Protein AF-A0A939RJU1-F1 (afdb_monomer_lite)

Radius of gyration: 15.45 Å; chains: 1; bounding box: 39×33×46 Å

Foldseek 3Di:
DPPCLDLVNLLVLLLQLCVVPVPDPLVPQDPVNVLVSSCPGPSNPPPDDRPPDPVSSVSNSVSNVCVNPVVPPPVDDDPPPDD

pLDDT: mean 81.15, std 17.47, range [38.25, 94.44]

Sequence (83 aa):
MVDNQDWNNVQFWAAELDKKYPRTNLISLSNQKLTEMILSLESAKGMPALPQDKVYYFALKSAWVIVQHGGVDDSGDVPDAYI

Secondary structure (DSSP, 8-state):
---TTSTT-HHHHHHHHHHH-TT--TTT--HHHHHHHHHTSGGGTTPPPPP--HHHHHHHHHHHHHHHHS----SS-------

Structure (mmCIF, N/CA/C/O backbone):
data_AF-A0A939RJU1-F1
#
_entry.id   AF-A0A939RJU1-F1
#
loop_
_atom_site.group_PDB
_atom_site.id
_atom_site.type_symbol
_atom_site.label_atom_id
_atom_site.label_alt_id
_atom_site.label_comp_id
_atom_site.label_asym_id
_atom_site.label_entity_id
_atom_site.label_seq_id
_atom_site.pdbx_PDB_ins_code
_atom_site.Cartn_x
_atom_site.Cartn_y
_atom_site.Cartn_z
_atom_site.occupancy
_atom_site.B_iso_or_equiv
_atom_site.auth_seq_id
_atom_site.auth_comp_id
_atom_site.auth_asym_id
_atom_site.auth_atom_id
_atom_site.pdbx_PDB_model_num
ATOM 1 N N . MET A 1 1 ? -9.552 23.173 -3.066 1.00 38.25 1 MET A N 1
ATOM 2 C CA . MET A 1 1 ? -8.623 22.236 -2.406 1.00 38.25 1 MET A CA 1
ATOM 3 C C . MET A 1 1 ? -8.832 20.899 -3.080 1.00 38.25 1 MET A C 1
ATOM 5 O O . MET A 1 1 ? -9.948 20.406 -3.036 1.00 38.25 1 MET A O 1
ATOM 9 N N . VAL A 1 2 ? -7.844 20.406 -3.826 1.00 45.00 2 VAL A N 1
ATOM 10 C CA . VAL A 1 2 ? -7.930 19.058 -4.399 1.00 45.00 2 VAL A CA 1
ATOM 11 C C . VAL A 1 2 ? -7.628 18.113 -3.246 1.00 45.00 2 VAL A C 1
ATOM 13 O O . VAL A 1 2 ? -6.535 18.179 -2.683 1.00 45.00 2 VAL A O 1
ATOM 16 N N . ASP A 1 3 ? -8.622 17.338 -2.830 1.00 54.81 3 ASP A N 1
ATOM 17 C CA . ASP A 1 3 ? -8.488 16.354 -1.760 1.00 54.81 3 ASP A CA 1
ATOM 18 C C . ASP A 1 3 ? -7.638 15.184 -2.285 1.00 54.81 3 ASP A C 1
ATOM 20 O O . ASP A 1 3 ? -8.126 14.164 -2.759 1.00 54.81 3 ASP A O 1
ATOM 24 N N . ASN A 1 4 ? -6.322 15.400 -2.334 1.00 63.59 4 ASN A N 1
ATOM 25 C CA . ASN A 1 4 ? -5.355 14.444 -2.875 1.00 63.59 4 ASN A CA 1
ATOM 26 C C . ASN A 1 4 ? -5.113 13.254 -1.934 1.00 63.59 4 ASN A C 1
ATOM 28 O O . ASN A 1 4 ? -4.333 12.371 -2.286 1.00 63.59 4 ASN A O 1
ATOM 32 N N . GLN A 1 5 ? -5.753 13.245 -0.763 1.00 71.31 5 GLN A N 1
ATOM 33 C CA . GLN A 1 5 ? -5.671 12.186 0.235 1.00 71.31 5 GLN A CA 1
ATOM 34 C C . GLN A 1 5 ? -6.745 11.115 0.055 1.00 71.31 5 GLN A C 1
ATOM 36 O O . GLN A 1 5 ? -6.815 10.227 0.880 1.00 71.31 5 GLN A O 1
ATOM 41 N N . ASP A 1 6 ? -7.534 11.106 -1.017 1.00 84.44 6 ASP A N 1
ATOM 42 C CA . ASP A 1 6 ? -8.448 9.990 -1.263 1.00 84.44 6 ASP A CA 1
ATOM 43 C C . ASP A 1 6 ? -7.693 8.662 -1.499 1.00 84.44 6 ASP A C 1
ATOM 45 O O . ASP A 1 6 ? -6.597 8.632 -2.074 1.00 84.44 6 ASP A O 1
ATOM 49 N N . TRP A 1 7 ? -8.275 7.531 -1.076 1.00 87.56 7 TRP A N 1
ATOM 50 C CA . TRP A 1 7 ? -7.653 6.220 -1.294 1.00 87.56 7 TRP A CA 1
ATOM 51 C C . TRP A 1 7 ? -7.419 5.939 -2.780 1.00 87.56 7 TRP A C 1
ATOM 53 O O . TRP A 1 7 ? -6.416 5.314 -3.109 1.00 87.56 7 TRP A O 1
ATOM 63 N N . ASN A 1 8 ? -8.256 6.455 -3.686 1.00 86.62 8 ASN A N 1
ATOM 64 C CA . ASN A 1 8 ? -8.089 6.262 -5.127 1.00 86.62 8 ASN A CA 1
ATOM 65 C C . ASN A 1 8 ? -6.843 6.963 -5.693 1.00 86.62 8 ASN A C 1
ATOM 67 O O . ASN A 1 8 ? -6.401 6.618 -6.791 1.00 86.62 8 ASN A O 1
ATOM 71 N N . ASN A 1 9 ? -6.227 7.896 -4.957 1.00 90.12 9 ASN A N 1
ATOM 72 C CA . ASN A 1 9 ? -4.964 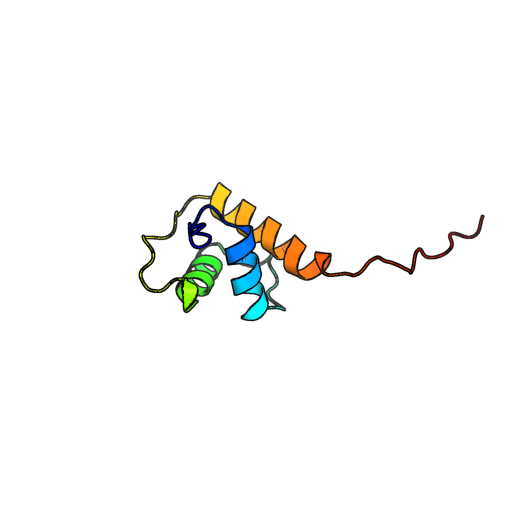8.511 -5.353 1.00 90.12 9 ASN A CA 1
ATOM 73 C C . ASN A 1 9 ? -3.769 7.592 -5.049 1.00 90.12 9 ASN A C 1
ATOM 75 O O . ASN A 1 9 ? -2.921 7.866 -4.199 1.00 90.12 9 ASN A O 1
ATOM 79 N N . VAL A 1 10 ? -3.691 6.471 -5.768 1.00 91.50 10 VAL A N 1
ATOM 80 C CA . VAL A 1 10 ? -2.637 5.458 -5.594 1.00 91.50 10 VAL A CA 1
ATOM 81 C C . VAL A 1 10 ? -1.226 6.012 -5.801 1.00 91.50 10 VAL A C 1
ATOM 83 O O . VAL A 1 10 ? -0.289 5.502 -5.196 1.00 91.50 10 VAL A O 1
ATOM 86 N N . GLN A 1 11 ? -1.063 7.075 -6.598 1.00 90.44 11 GLN A N 1
ATOM 87 C CA . GLN A 1 11 ? 0.232 7.735 -6.794 1.00 90.44 11 GLN A CA 1
ATOM 88 C C . GLN A 1 11 ? 0.697 8.463 -5.531 1.00 90.44 11 GLN A C 1
ATOM 90 O O . GLN A 1 11 ? 1.862 8.349 -5.155 1.00 90.44 11 GLN A O 1
ATOM 95 N N . PHE A 1 12 ? -0.210 9.166 -4.845 1.00 91.56 12 PHE A N 1
ATOM 96 C CA . PHE A 1 12 ? 0.099 9.811 -3.569 1.00 91.56 12 PHE A CA 1
ATOM 97 C C . PHE A 1 12 ? 0.522 8.780 -2.518 1.00 91.56 12 PHE A C 1
ATOM 99 O O . PHE A 1 12 ? 1.579 8.920 -1.904 1.00 91.56 12 PHE A O 1
ATOM 106 N N . TRP A 1 13 ? -0.251 7.702 -2.362 1.00 92.94 13 TRP A N 1
ATOM 107 C CA . TRP A 1 13 ? 0.061 6.650 -1.392 1.00 92.94 13 TRP A CA 1
ATOM 108 C C . TRP A 1 13 ? 1.358 5.914 -1.720 1.00 92.94 13 TRP A C 1
ATOM 110 O O . TRP A 1 13 ? 2.139 5.634 -0.815 1.00 92.94 13 TRP A O 1
ATOM 120 N N . ALA A 1 14 ? 1.626 5.652 -3.000 1.00 93.31 14 ALA A N 1
ATOM 121 C CA . ALA A 1 14 ? 2.897 5.100 -3.454 1.00 93.31 14 ALA A CA 1
ATOM 122 C C . ALA A 1 14 ? 4.078 6.012 -3.091 1.00 93.31 14 ALA A C 1
ATOM 124 O O . ALA A 1 14 ? 5.075 5.526 -2.565 1.00 93.31 14 ALA A O 1
ATOM 125 N N . ALA A 1 15 ? 3.957 7.326 -3.301 1.00 91.94 15 ALA A N 1
ATOM 126 C CA . ALA A 1 15 ? 4.999 8.285 -2.942 1.00 91.94 15 ALA A CA 1
ATOM 127 C C . ALA A 1 15 ? 5.231 8.367 -1.424 1.00 91.94 15 ALA A C 1
ATOM 129 O O . ALA A 1 15 ? 6.373 8.415 -0.975 1.00 91.94 15 ALA A O 1
ATOM 130 N N . GLU A 1 16 ? 4.172 8.358 -0.614 1.00 93.06 16 GLU A N 1
ATOM 131 C CA . GLU A 1 16 ? 4.294 8.360 0.850 1.00 93.06 16 GLU A CA 1
ATOM 132 C C . GLU A 1 16 ? 4.914 7.060 1.383 1.00 93.06 16 GLU A C 1
ATOM 134 O O . GLU A 1 16 ? 5.758 7.085 2.284 1.00 93.06 16 GLU A O 1
ATOM 139 N N . LEU A 1 17 ? 4.529 5.920 0.801 1.00 94.06 17 LEU A N 1
ATOM 140 C CA . LEU A 1 17 ? 5.129 4.625 1.103 1.00 94.06 17 LEU A CA 1
ATOM 141 C C . LEU A 1 17 ? 6.600 4.585 0.707 1.00 94.06 17 LEU A C 1
ATOM 143 O O . LEU A 1 17 ? 7.409 4.074 1.477 1.00 94.06 17 LEU A O 1
ATOM 147 N N . ASP A 1 18 ? 6.958 5.153 -0.442 1.00 93.56 18 ASP A N 1
ATOM 148 C CA . ASP A 1 18 ? 8.338 5.189 -0.901 1.00 93.56 18 ASP A CA 1
ATOM 149 C C . ASP A 1 18 ? 9.224 6.061 -0.016 1.00 93.56 18 ASP A C 1
ATOM 151 O O . ASP A 1 18 ? 10.269 5.610 0.443 1.00 93.56 18 ASP A O 1
ATOM 155 N N . LYS A 1 19 ? 8.756 7.260 0.349 1.00 91.81 19 LYS A N 1
ATOM 156 C CA . LYS A 1 19 ? 9.468 8.144 1.286 1.00 91.81 19 LYS A CA 1
ATOM 157 C C . LYS A 1 19 ? 9.799 7.444 2.603 1.00 91.81 19 LYS A C 1
ATOM 159 O O . LYS A 1 19 ? 10.874 7.657 3.162 1.00 91.81 19 LYS A O 1
ATOM 164 N N . LYS A 1 20 ? 8.874 6.630 3.123 1.00 93.12 20 LYS A N 1
ATOM 165 C CA . LYS A 1 20 ? 9.046 5.937 4.408 1.00 93.12 20 LYS A CA 1
ATOM 166 C C . LYS A 1 20 ? 9.756 4.585 4.278 1.00 93.12 20 LYS A C 1
ATOM 168 O O . LYS A 1 20 ? 10.443 4.170 5.211 1.00 93.12 20 LYS A O 1
ATOM 173 N N . TYR A 1 21 ? 9.600 3.896 3.150 1.00 93.19 21 TYR A N 1
ATOM 174 C CA . TYR A 1 21 ? 10.072 2.526 2.937 1.00 93.19 21 TYR A CA 1
ATOM 175 C C . TYR A 1 21 ? 10.713 2.309 1.542 1.00 93.19 21 TYR A C 1
ATOM 177 O O . TYR A 1 21 ? 10.327 1.373 0.831 1.00 93.19 21 TYR A O 1
ATOM 185 N N . PRO A 1 22 ? 11.749 3.081 1.161 1.00 88.94 22 PRO A N 1
ATOM 186 C CA . PRO A 1 22 ? 12.231 3.187 -0.229 1.00 88.94 22 PRO A CA 1
ATOM 187 C C . PRO A 1 22 ? 12.885 1.917 -0.796 1.00 88.94 22 PRO A C 1
ATOM 189 O O . PRO A 1 22 ? 13.102 1.794 -1.993 1.00 88.94 22 PRO A O 1
ATOM 192 N N . ARG A 1 23 ? 13.240 0.948 0.056 1.00 87.31 23 ARG A N 1
ATOM 193 C CA . ARG A 1 23 ? 13.913 -0.309 -0.337 1.00 87.31 23 ARG A CA 1
ATOM 194 C C . ARG A 1 23 ? 13.026 -1.539 -0.175 1.00 87.31 23 ARG A C 1
ATOM 196 O O . ARG A 1 23 ? 13.517 -2.659 -0.039 1.00 87.31 23 ARG A O 1
ATOM 203 N N . THR A 1 24 ? 11.715 -1.335 -0.108 1.00 91.81 24 THR A N 1
ATOM 204 C CA . THR A 1 24 ? 10.770 -2.440 0.053 1.00 91.81 24 THR A CA 1
ATOM 205 C C . THR A 1 24 ? 10.729 -3.266 -1.221 1.00 91.81 24 THR A C 1
ATOM 207 O O . THR A 1 24 ? 10.401 -2.743 -2.279 1.00 91.81 24 THR A O 1
ATOM 210 N N . ASN A 1 25 ? 11.004 -4.568 -1.118 1.00 90.50 25 ASN A N 1
ATOM 211 C CA . ASN A 1 25 ? 10.812 -5.489 -2.232 1.00 90.50 25 ASN A CA 1
ATOM 212 C C . ASN A 1 25 ? 9.310 -5.727 -2.464 1.00 90.50 25 ASN A C 1
ATOM 214 O O . ASN A 1 25 ? 8.681 -6.531 -1.771 1.00 90.50 25 ASN A O 1
ATOM 218 N N . LEU A 1 26 ? 8.748 -5.028 -3.451 1.00 89.44 26 LEU A N 1
ATOM 219 C CA . LEU A 1 26 ? 7.316 -5.037 -3.760 1.00 89.44 26 LEU A CA 1
ATOM 220 C C . LEU A 1 26 ? 6.812 -6.383 -4.300 1.00 89.44 26 LEU A C 1
ATOM 222 O O . LEU A 1 26 ? 5.632 -6.695 -4.133 1.00 89.44 26 LEU A O 1
ATOM 226 N N . ILE A 1 27 ? 7.697 -7.202 -4.882 1.00 87.00 27 ILE A N 1
ATOM 227 C CA . ILE A 1 27 ? 7.360 -8.532 -5.416 1.00 87.00 27 ILE A CA 1
ATOM 228 C C . ILE A 1 27 ? 6.985 -9.479 -4.272 1.00 87.00 27 ILE A C 1
ATOM 230 O O . ILE A 1 27 ? 5.971 -10.172 -4.336 1.00 87.00 27 ILE A O 1
ATOM 234 N N . SER A 1 28 ? 7.774 -9.470 -3.196 1.00 89.75 28 SER A N 1
ATOM 235 C CA . SER A 1 28 ? 7.554 -10.325 -2.022 1.00 89.75 28 SER A CA 1
ATOM 236 C C . SER A 1 28 ? 6.620 -9.697 -0.980 1.00 89.75 28 SER A C 1
ATOM 238 O O . SER A 1 28 ? 6.324 -10.319 0.042 1.00 89.75 28 SER A O 1
ATOM 240 N N 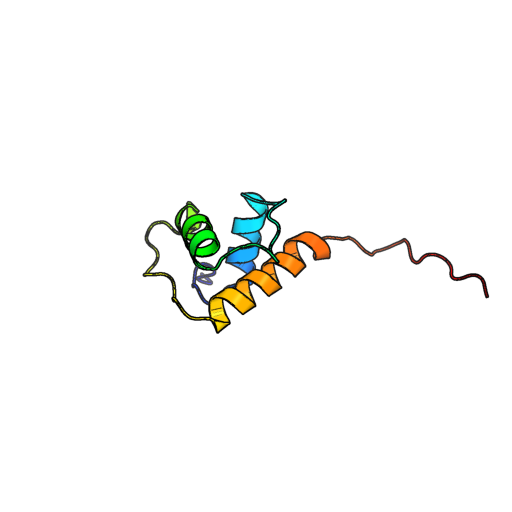. LEU A 1 29 ? 6.161 -8.461 -1.199 1.00 92.44 29 LEU A N 1
ATOM 241 C CA . LEU A 1 29 ? 5.328 -7.736 -0.246 1.00 92.44 29 LEU A CA 1
ATOM 242 C C . LEU A 1 29 ? 3.903 -8.306 -0.223 1.00 92.44 29 LEU A C 1
ATOM 244 O O . LEU A 1 29 ? 3.171 -8.228 -1.209 1.00 92.44 29 LEU A O 1
ATOM 248 N N . SER A 1 30 ? 3.459 -8.835 0.918 1.00 93.31 30 SER A N 1
ATOM 249 C CA . SER A 1 30 ? 2.076 -9.303 1.079 1.00 93.31 30 SER A CA 1
ATOM 250 C C . SER A 1 30 ? 1.090 -8.133 1.196 1.00 93.31 30 SER A C 1
ATOM 252 O O . SER A 1 30 ? 1.443 -7.044 1.648 1.00 93.31 30 SER A O 1
ATOM 254 N N . ASN A 1 31 ? -0.175 -8.347 0.821 1.00 92.94 31 ASN A N 1
ATOM 255 C CA . ASN A 1 31 ? -1.209 -7.306 0.944 1.00 92.94 31 ASN A CA 1
ATOM 256 C C . ASN A 1 31 ? -1.482 -6.932 2.411 1.00 92.94 31 ASN A C 1
ATOM 258 O O . ASN A 1 31 ? -1.762 -5.773 2.712 1.00 92.94 31 ASN A O 1
ATOM 262 N N . GLN A 1 32 ? -1.345 -7.893 3.331 1.00 92.75 32 GLN A N 1
ATOM 263 C CA . GLN A 1 32 ? -1.420 -7.631 4.768 1.00 92.75 32 GLN A CA 1
ATOM 264 C C . GLN A 1 32 ? -0.304 -6.678 5.199 1.00 92.75 32 GLN A C 1
ATOM 266 O O . GLN A 1 32 ? -0.587 -5.650 5.806 1.00 92.75 32 GLN A O 1
ATOM 271 N N . LYS A 1 33 ? 0.945 -6.964 4.811 1.00 93.75 33 LYS A N 1
ATOM 272 C CA . LYS A 1 33 ? 2.076 -6.110 5.174 1.00 93.75 33 LYS A CA 1
ATOM 273 C C . LYS A 1 33 ? 1.963 -4.720 4.554 1.00 93.75 33 LYS A C 1
ATOM 275 O O . LYS A 1 33 ? 2.211 -3.728 5.227 1.00 93.75 33 LYS A O 1
ATOM 280 N N . LEU A 1 34 ? 1.524 -4.647 3.299 1.00 93.81 34 LEU A N 1
ATOM 281 C CA . LEU A 1 34 ? 1.228 -3.388 2.620 1.00 93.81 34 LEU A CA 1
ATOM 282 C C . LEU A 1 34 ? 0.161 -2.574 3.373 1.00 93.81 34 LEU A C 1
ATOM 284 O O . LEU A 1 34 ? 0.333 -1.376 3.566 1.00 93.81 34 LEU A O 1
ATOM 288 N N . THR A 1 35 ? -0.894 -3.223 3.868 1.00 93.75 35 THR A N 1
ATOM 289 C CA . THR A 1 35 ? -1.933 -2.569 4.683 1.00 93.75 35 THR A CA 1
ATOM 290 C C . THR A 1 35 ? -1.353 -1.989 5.968 1.00 93.75 35 THR A C 1
ATOM 292 O O . THR A 1 35 ? -1.593 -0.825 6.275 1.00 93.75 35 THR A O 1
ATOM 295 N N . GLU A 1 36 ? -0.545 -2.763 6.696 1.00 93.62 36 GLU A N 1
ATOM 296 C CA . GLU A 1 36 ? 0.125 -2.278 7.909 1.00 93.62 36 GLU A CA 1
ATOM 297 C C . GLU A 1 36 ? 1.020 -1.067 7.618 1.00 93.62 36 GLU A C 1
ATOM 299 O O . GLU A 1 36 ? 1.044 -0.113 8.394 1.00 93.62 36 GLU A O 1
ATOM 304 N N . MET A 1 37 ? 1.742 -1.086 6.494 1.00 94.44 37 MET A N 1
ATOM 305 C CA . MET A 1 37 ? 2.628 0.007 6.090 1.00 94.44 37 MET A CA 1
ATOM 306 C C . MET A 1 37 ? 1.850 1.283 5.764 1.00 94.44 37 MET A C 1
ATOM 308 O O . MET A 1 37 ? 2.233 2.345 6.250 1.00 94.44 37 MET A O 1
ATOM 312 N N . ILE A 1 38 ? 0.744 1.180 5.015 1.00 92.75 38 ILE A N 1
ATOM 313 C CA . ILE A 1 38 ? -0.124 2.322 4.680 1.00 92.75 38 ILE A CA 1
ATOM 314 C C . ILE A 1 38 ? -0.747 2.911 5.943 1.00 92.75 38 ILE A C 1
ATOM 316 O O . ILE A 1 38 ? -0.664 4.113 6.167 1.00 92.75 38 ILE A O 1
ATOM 320 N N . LEU A 1 39 ? -1.328 2.072 6.803 1.00 92.06 39 LEU A N 1
ATOM 321 C CA . LEU A 1 39 ? -1.973 2.523 8.042 1.00 92.06 39 LEU A CA 1
ATOM 322 C C . LEU A 1 39 ? -0.972 3.078 9.067 1.00 92.06 39 LEU A C 1
ATOM 324 O O . LEU A 1 39 ? -1.355 3.815 9.971 1.00 92.06 39 LEU A O 1
ATOM 328 N N . SER A 1 40 ? 0.315 2.755 8.918 1.00 92.31 40 SER A N 1
ATOM 329 C CA . SER A 1 40 ? 1.392 3.341 9.719 1.00 92.31 40 SER A CA 1
ATOM 330 C C . SER A 1 40 ? 1.815 4.737 9.239 1.00 92.31 40 SER A C 1
ATOM 332 O O . SER A 1 40 ? 2.674 5.352 9.880 1.00 92.31 40 SER A O 1
ATOM 334 N N . LEU A 1 41 ? 1.312 5.236 8.104 1.00 91.25 41 LEU A N 1
ATOM 335 C CA . LEU A 1 41 ? 1.608 6.584 7.611 1.00 91.25 41 LEU A CA 1
ATOM 336 C C . LEU A 1 41 ? 0.837 7.631 8.416 1.00 91.25 41 LEU A C 1
ATOM 338 O O . LEU A 1 41 ? -0.326 7.442 8.760 1.00 91.25 41 LEU A O 1
ATOM 342 N N . GLU A 1 42 ? 1.461 8.778 8.679 1.00 89.19 42 GLU A N 1
ATOM 343 C CA . GLU A 1 42 ? 0.759 9.880 9.348 1.00 89.19 42 GLU A CA 1
ATOM 344 C C . GLU A 1 42 ? -0.358 10.450 8.475 1.00 89.19 42 GLU A C 1
ATOM 346 O O . GLU A 1 42 ? -1.432 10.752 8.985 1.00 89.19 42 GLU A O 1
ATOM 351 N N . SER A 1 43 ? -0.139 10.474 7.159 1.00 85.19 43 SER A N 1
ATOM 352 C CA . SER A 1 43 ? -1.116 10.853 6.137 1.00 85.19 43 SER A CA 1
ATOM 353 C C . SER A 1 43 ? -2.371 9.970 6.144 1.00 85.19 43 SER A C 1
ATOM 355 O O . SER A 1 43 ? -3.412 10.408 5.671 1.00 85.19 43 SER A O 1
ATOM 357 N N . ALA A 1 44 ? -2.298 8.754 6.700 1.00 86.81 44 ALA A N 1
ATOM 358 C CA . ALA A 1 44 ? -3.433 7.843 6.841 1.00 86.81 44 ALA A CA 1
ATOM 359 C C . ALA A 1 44 ? -4.248 8.063 8.134 1.00 86.81 44 ALA A C 1
ATOM 361 O O . ALA A 1 44 ? -5.303 7.451 8.311 1.00 86.81 44 ALA A O 1
ATOM 362 N N . LYS A 1 45 ? -3.793 8.916 9.066 1.00 87.06 45 LYS A N 1
ATOM 363 C CA . LYS A 1 45 ? -4.528 9.190 10.311 1.00 87.06 45 LYS A CA 1
ATOM 364 C C . LYS A 1 45 ? -5.826 9.940 10.004 1.00 87.06 45 LYS A C 1
ATOM 366 O O . LYS A 1 45 ? -5.805 10.997 9.388 1.00 87.06 45 LYS A O 1
ATOM 371 N N . GLY A 1 46 ? -6.954 9.418 10.487 1.00 84.31 46 GLY A N 1
ATOM 372 C CA . GLY A 1 46 ? -8.273 10.037 10.292 1.00 84.31 46 GLY A CA 1
ATOM 373 C C . GLY A 1 46 ? -8.934 9.723 8.946 1.00 84.31 46 GLY A C 1
ATOM 374 O O . GLY A 1 46 ? -10.048 10.178 8.703 1.00 84.31 46 GLY A O 1
ATOM 375 N N . MET A 1 47 ? -8.286 8.917 8.104 1.00 86.50 47 MET A N 1
ATOM 376 C CA . MET A 1 47 ? -8.855 8.419 6.856 1.00 86.50 47 MET A CA 1
ATOM 377 C C . MET A 1 47 ? -9.907 7.326 7.102 1.00 86.50 47 MET A C 1
ATOM 379 O O . MET A 1 47 ? -9.845 6.622 8.117 1.00 86.50 47 MET A O 1
ATOM 383 N N . PRO A 1 48 ? -10.861 7.135 6.171 1.00 86.00 48 PRO A N 1
ATOM 384 C CA . PRO A 1 48 ? -11.781 6.003 6.220 1.00 86.00 48 PRO A CA 1
ATOM 385 C C . PRO A 1 48 ? -11.026 4.672 6.099 1.00 86.00 48 PRO A C 1
ATOM 387 O O . P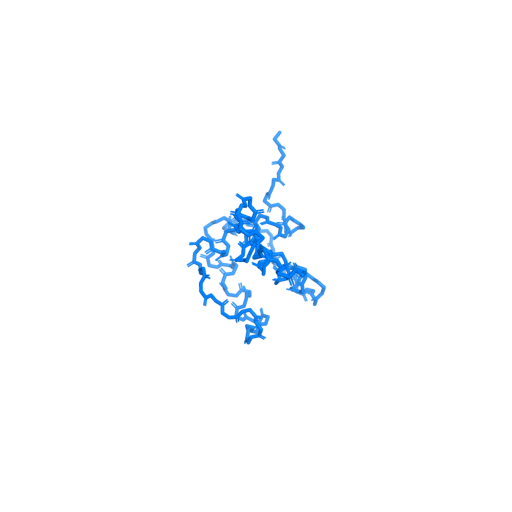RO A 1 48 ? -9.858 4.633 5.711 1.00 86.00 48 PRO A O 1
ATOM 390 N N . ALA A 1 49 ? -11.698 3.559 6.402 1.00 87.19 49 ALA A N 1
ATOM 391 C CA . ALA A 1 49 ? -11.099 2.231 6.290 1.00 87.19 49 ALA A CA 1
ATOM 392 C C . ALA A 1 49 ? -10.496 1.996 4.892 1.00 87.19 49 ALA A C 1
ATOM 394 O O . ALA A 1 49 ? -11.117 2.321 3.878 1.00 87.19 49 ALA A O 1
ATOM 395 N N . LEU A 1 50 ? -9.288 1.426 4.854 1.00 87.25 50 LEU A N 1
ATOM 396 C CA . LEU A 1 50 ? -8.600 1.110 3.605 1.00 87.25 50 LEU A CA 1
ATOM 397 C C . LEU A 1 50 ? -9.447 0.124 2.777 1.00 87.25 50 LEU A C 1
ATOM 399 O O . LEU A 1 50 ? -9.882 -0.896 3.327 1.00 87.25 50 LEU A O 1
ATOM 403 N N . PRO A 1 51 ? -9.654 0.363 1.470 1.00 86.75 51 PRO A N 1
ATOM 404 C CA . PRO A 1 51 ? -10.305 -0.609 0.606 1.00 86.75 51 PRO A CA 1
ATOM 405 C C . PRO A 1 51 ? -9.481 -1.900 0.555 1.00 86.75 51 PRO A C 1
ATOM 407 O O . PRO A 1 51 ? -8.341 -1.917 0.095 1.00 86.75 51 PRO A O 1
ATOM 410 N N . GLN A 1 52 ? -10.071 -3.009 1.004 1.00 83.69 52 GLN A N 1
ATOM 411 C CA . GLN A 1 52 ? -9.439 -4.335 0.974 1.00 83.69 52 GLN A CA 1
ATOM 412 C C . GLN A 1 52 ? -9.628 -5.035 -0.379 1.00 83.69 52 GLN A C 1
ATOM 414 O O . GLN A 1 52 ? -9.888 -6.237 -0.452 1.00 83.69 52 GLN A O 1
ATOM 419 N N . ASP A 1 53 ? -9.518 -4.275 -1.465 1.00 88.62 53 ASP A N 1
ATOM 420 C CA . ASP A 1 53 ? -9.713 -4.778 -2.817 1.00 88.62 53 ASP A CA 1
ATOM 421 C C . ASP A 1 53 ? -8.380 -5.215 -3.448 1.00 88.62 53 ASP A C 1
ATOM 423 O O . ASP A 1 53 ? -7.347 -4.552 -3.324 1.00 88.62 53 ASP A O 1
ATOM 427 N N . LYS A 1 54 ? -8.376 -6.360 -4.139 1.00 87.56 54 LYS A N 1
ATOM 428 C CA . LYS A 1 54 ? -7.156 -6.892 -4.770 1.00 87.56 54 LYS A CA 1
ATOM 429 C C . LYS A 1 54 ? -6.635 -5.982 -5.887 1.00 87.56 54 LYS A C 1
ATOM 431 O O . LYS A 1 54 ? -5.420 -5.891 -6.054 1.00 87.56 54 LYS A O 1
ATOM 436 N N . VAL A 1 55 ? -7.527 -5.320 -6.623 1.00 90.75 55 VAL A N 1
ATOM 437 C CA . VAL A 1 55 ? -7.194 -4.354 -7.678 1.00 90.75 55 VAL A CA 1
ATOM 438 C C . VAL A 1 55 ? -6.527 -3.133 -7.065 1.00 90.75 55 VAL A C 1
ATOM 440 O O . VAL A 1 55 ? -5.516 -2.679 -7.593 1.00 90.75 55 VAL A O 1
ATOM 443 N N . TYR A 1 56 ? -7.014 -2.661 -5.914 1.00 90.06 56 TYR A N 1
ATOM 444 C CA . TYR A 1 56 ? -6.386 -1.554 -5.19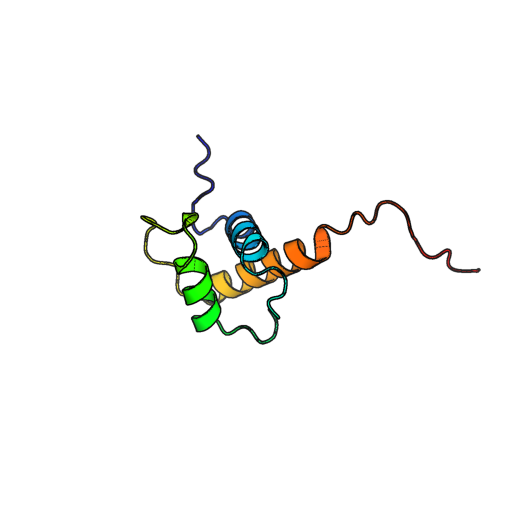4 1.00 90.06 56 TYR A CA 1
ATOM 445 C C . TYR A 1 56 ? -4.930 -1.862 -4.820 1.00 90.06 56 TYR A C 1
ATOM 447 O O . TYR A 1 56 ? -4.021 -1.109 -5.171 1.00 90.06 56 TYR A O 1
ATOM 455 N N . TYR A 1 57 ? -4.679 -3.004 -4.168 1.00 92.81 57 TYR A N 1
ATOM 456 C CA . TYR A 1 57 ? -3.315 -3.386 -3.788 1.00 92.81 57 TYR A CA 1
ATOM 457 C C . TYR A 1 57 ? -2.398 -3.586 -4.995 1.00 92.81 57 TYR A C 1
ATOM 459 O O . TYR A 1 57 ? -1.214 -3.262 -4.921 1.00 92.81 57 TYR A O 1
ATOM 467 N N . PHE A 1 58 ? -2.929 -4.121 -6.097 1.00 92.69 58 PHE A N 1
ATOM 468 C CA . PHE A 1 58 ? -2.177 -4.255 -7.337 1.00 92.69 58 PHE A CA 1
ATOM 469 C C . PHE A 1 58 ? -1.810 -2.882 -7.909 1.00 92.69 58 PHE A C 1
ATOM 471 O O . PHE A 1 58 ? -0.631 -2.619 -8.124 1.00 92.69 58 PHE A O 1
ATOM 478 N N . ALA A 1 59 ? -2.786 -1.981 -8.058 1.00 93.00 59 ALA A N 1
ATOM 479 C CA . ALA A 1 59 ? -2.573 -0.628 -8.566 1.00 93.00 59 ALA A CA 1
ATOM 480 C C . ALA A 1 59 ? -1.569 0.161 -7.714 1.00 93.00 59 ALA A C 1
ATOM 482 O O . ALA A 1 59 ? -0.675 0.809 -8.256 1.00 93.00 59 ALA A O 1
ATOM 483 N N . LEU A 1 60 ? -1.667 0.058 -6.387 1.00 93.38 60 LEU A N 1
ATOM 484 C CA . LEU A 1 60 ? -0.747 0.717 -5.467 1.00 93.38 60 LEU A CA 1
ATOM 485 C C . LEU A 1 60 ? 0.680 0.170 -5.579 1.00 93.38 60 LEU A C 1
ATOM 487 O O . LEU A 1 60 ? 1.627 0.949 -5.633 1.00 93.38 60 LEU A O 1
ATOM 491 N N . LYS A 1 61 ? 0.851 -1.156 -5.659 1.00 93.19 61 LYS A N 1
ATOM 492 C CA . LYS A 1 61 ? 2.173 -1.762 -5.888 1.00 93.19 61 LYS A CA 1
ATOM 493 C C . LYS A 1 61 ? 2.751 -1.345 -7.236 1.00 93.19 61 LYS A C 1
ATOM 495 O O . LYS A 1 61 ? 3.922 -0.995 -7.292 1.00 93.19 61 LYS A O 1
ATOM 500 N N . SER A 1 62 ? 1.948 -1.342 -8.301 1.00 91.88 62 SER A N 1
ATOM 501 C CA . SER A 1 62 ? 2.382 -0.896 -9.629 1.00 91.88 62 SER A CA 1
ATOM 502 C C . SER A 1 62 ? 2.815 0.570 -9.624 1.00 91.88 62 SER A C 1
ATOM 504 O O . SER A 1 62 ? 3.885 0.885 -10.136 1.00 91.88 62 SER A O 1
ATOM 506 N N . ALA A 1 63 ? 2.034 1.455 -8.998 1.00 92.50 63 ALA A N 1
ATOM 507 C CA . ALA A 1 63 ? 2.404 2.858 -8.834 1.00 92.50 63 ALA A CA 1
ATOM 508 C C . ALA A 1 63 ? 3.701 3.006 -8.026 1.00 92.50 63 ALA A C 1
ATOM 510 O O . ALA A 1 63 ? 4.566 3.797 -8.385 1.00 92.50 63 ALA A O 1
ATOM 511 N N . TRP A 1 64 ? 3.878 2.205 -6.976 1.00 93.25 64 TRP A N 1
ATOM 512 C CA . TRP A 1 64 ? 5.073 2.248 -6.142 1.00 93.25 64 TRP A CA 1
ATOM 513 C C . TRP A 1 64 ? 6.328 1.732 -6.857 1.00 93.25 64 TRP A C 1
ATOM 515 O O . TRP A 1 64 ? 7.384 2.338 -6.714 1.00 93.25 64 TRP A O 1
ATOM 525 N N . VAL A 1 65 ? 6.225 0.710 -7.713 1.00 91.44 65 VAL A N 1
ATOM 526 C CA . VAL A 1 65 ? 7.337 0.311 -8.600 1.00 91.44 65 VAL A CA 1
ATOM 527 C C . VAL A 1 65 ? 7.760 1.488 -9.481 1.00 91.44 65 VAL A C 1
ATOM 529 O O . VAL A 1 65 ? 8.949 1.765 -9.601 1.00 91.44 65 VAL A O 1
ATOM 532 N N . ILE A 1 66 ? 6.798 2.211 -10.062 1.00 89.62 6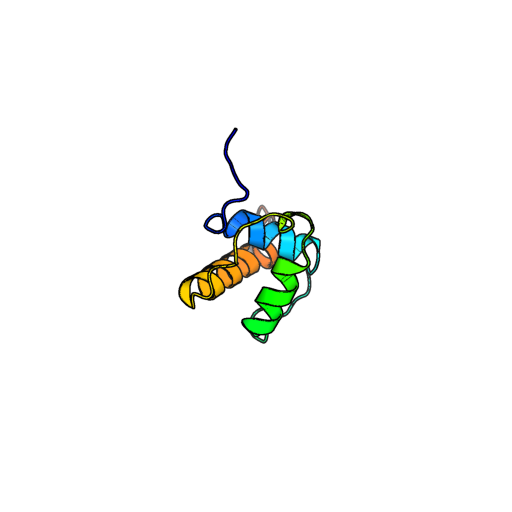6 ILE A N 1
ATOM 533 C CA . ILE A 1 66 ? 7.087 3.386 -10.895 1.00 89.62 66 ILE A CA 1
ATOM 534 C C . ILE A 1 66 ? 7.739 4.496 -10.064 1.00 89.62 66 ILE A C 1
ATOM 536 O O . ILE A 1 66 ? 8.654 5.139 -10.550 1.00 89.62 66 ILE A O 1
ATOM 540 N N . VAL A 1 67 ? 7.342 4.708 -8.808 1.00 89.75 67 VAL A N 1
ATOM 541 C CA . VAL A 1 67 ? 8.010 5.688 -7.933 1.00 89.75 67 VAL A CA 1
ATOM 542 C C . VAL A 1 67 ? 9.445 5.255 -7.591 1.00 89.75 67 VAL A C 1
ATOM 544 O O . VAL A 1 67 ? 10.358 6.066 -7.706 1.00 89.75 67 VAL A O 1
ATOM 547 N N . GLN A 1 68 ? 9.662 3.979 -7.243 1.00 87.06 68 GLN A N 1
ATOM 548 C CA . GLN A 1 68 ? 10.985 3.437 -6.893 1.00 87.06 68 GLN A CA 1
ATOM 549 C C . GLN A 1 68 ? 11.971 3.448 -8.067 1.00 87.06 68 GLN A C 1
ATOM 551 O O . GLN A 1 68 ? 13.163 3.678 -7.871 1.00 87.06 68 GLN A O 1
ATOM 556 N N . HIS A 1 69 ? 11.486 3.159 -9.277 1.00 80.81 69 HIS A N 1
ATOM 557 C CA . HIS A 1 69 ? 12.323 2.959 -10.463 1.00 80.81 69 HIS A CA 1
ATOM 558 C C . HIS A 1 69 ? 12.235 4.088 -11.492 1.00 80.81 69 HIS A C 1
ATOM 560 O O . HIS A 1 69 ? 13.089 4.164 -12.360 1.00 80.81 69 HIS A O 1
ATOM 566 N N . GLY A 1 70 ? 11.216 4.940 -11.420 1.00 61.59 70 GLY A N 1
ATOM 567 C CA . GLY A 1 70 ? 10.850 5.952 -12.420 1.00 61.59 70 GLY A CA 1
ATOM 568 C C . GLY A 1 70 ? 10.961 7.392 -11.919 1.00 61.59 70 GLY A C 1
ATOM 569 O O . GLY A 1 70 ? 10.375 8.292 -12.510 1.00 61.59 70 GLY A O 1
ATOM 570 N N . GLY A 1 71 ? 11.729 7.611 -10.851 1.00 48.72 71 GLY A N 1
ATOM 571 C CA . GLY A 1 71 ? 12.498 8.840 -10.656 1.00 48.72 71 GLY A CA 1
ATOM 572 C C . GLY A 1 71 ? 13.921 8.725 -11.219 1.00 48.72 71 GLY A C 1
ATOM 573 O O . GLY A 1 71 ? 14.788 9.500 -10.825 1.00 48.72 71 GLY A O 1
ATOM 574 N N . VAL A 1 72 ? 14.199 7.737 -12.083 1.00 46.47 72 VAL A N 1
ATOM 575 C CA . VAL A 1 72 ? 15.356 7.840 -12.971 1.00 46.47 72 VAL A CA 1
ATOM 576 C C . VAL A 1 72 ? 15.065 8.989 -13.921 1.00 46.47 72 VAL A C 1
ATOM 578 O O . VAL A 1 72 ? 14.217 8.914 -14.807 1.00 46.47 72 VAL A O 1
ATOM 581 N N . ASP A 1 73 ? 15.756 10.087 -13.669 1.00 45.81 73 ASP A N 1
ATOM 582 C CA . ASP A 1 73 ? 16.177 11.028 -14.686 1.00 45.81 73 ASP A CA 1
ATOM 583 C C . ASP A 1 73 ? 16.939 10.220 -15.760 1.00 45.81 73 ASP A C 1
ATOM 585 O O . ASP A 1 73 ? 18.162 10.189 -15.814 1.00 45.81 73 ASP A O 1
ATOM 589 N N . ASP A 1 74 ? 16.198 9.498 -16.603 1.00 44.88 74 ASP A N 1
ATOM 590 C CA . ASP A 1 74 ? 16.649 8.932 -17.877 1.00 44.88 74 ASP A CA 1
ATOM 591 C C . ASP A 1 74 ? 16.650 10.068 -18.918 1.00 44.88 74 ASP A C 1
ATOM 593 O O . ASP A 1 74 ? 16.105 9.987 -20.014 1.00 44.88 74 ASP A O 1
ATOM 597 N N . SER A 1 75 ? 17.216 11.207 -18.513 1.00 43.66 75 SER A N 1
ATOM 598 C CA . SER A 1 75 ? 17.624 12.295 -19.388 1.00 43.66 75 SER A CA 1
ATOM 599 C C . SER A 1 75 ? 19.147 12.283 -19.442 1.00 43.66 75 SER A C 1
ATOM 601 O O . SER A 1 75 ? 19.801 13.186 -18.928 1.00 43.66 75 SER A O 1
ATOM 603 N N . GLY A 1 76 ? 19.719 11.255 -20.080 1.00 46.16 76 GLY A N 1
ATOM 604 C CA . GLY A 1 76 ? 21.051 11.405 -20.671 1.00 46.16 76 GLY A CA 1
ATOM 605 C C . GLY A 1 76 ? 22.079 10.296 -20.482 1.00 46.16 76 GLY A C 1
ATOM 606 O O . GLY A 1 76 ? 23.248 10.637 -20.357 1.00 46.16 76 GLY A O 1
ATOM 607 N N . ASP A 1 77 ? 21.718 9.015 -20.538 1.00 46.53 77 ASP A N 1
ATOM 608 C CA . ASP A 1 77 ? 22.694 8.002 -20.970 1.00 46.53 77 ASP A CA 1
ATOM 609 C C . ASP A 1 77 ? 21.976 6.846 -21.671 1.00 46.53 77 ASP A C 1
ATOM 611 O O . ASP A 1 77 ? 21.754 5.767 -21.128 1.00 46.53 77 ASP A O 1
ATOM 615 N N . VAL A 1 78 ? 21.565 7.100 -22.914 1.00 54.56 78 VAL A N 1
ATOM 616 C CA . VAL A 1 78 ? 21.431 6.007 -23.875 1.00 54.56 78 VAL A CA 1
ATOM 617 C C . VAL A 1 78 ? 22.827 5.392 -24.022 1.00 54.56 78 VAL A C 1
ATOM 619 O O . VAL A 1 78 ? 23.737 6.114 -24.432 1.00 54.56 78 VAL A O 1
ATOM 622 N N . PRO A 1 79 ? 23.049 4.098 -23.719 1.00 46.31 79 PRO A N 1
ATOM 623 C CA . PRO A 1 79 ? 24.281 3.465 -24.142 1.00 46.31 79 PRO A CA 1
ATOM 624 C C . PRO A 1 79 ? 24.259 3.486 -25.666 1.00 46.31 79 PRO A C 1
ATOM 626 O O . PRO A 1 79 ? 23.385 2.880 -26.289 1.00 46.31 79 PRO A O 1
ATOM 629 N N . ASP A 1 80 ? 25.183 4.255 -26.236 1.00 46.25 80 ASP A N 1
ATOM 630 C CA . ASP A 1 80 ? 25.471 4.321 -27.660 1.00 46.25 80 ASP A CA 1
ATOM 631 C C . ASP A 1 80 ? 25.632 2.881 -28.164 1.00 46.25 80 ASP A C 1
ATOM 633 O O . ASP A 1 80 ? 26.640 2.204 -27.930 1.00 46.25 80 ASP A O 1
ATOM 637 N N . ALA A 1 81 ? 24.557 2.353 -28.747 1.00 49.03 81 ALA A N 1
ATOM 638 C CA . ALA A 1 81 ? 24.572 1.060 -29.387 1.00 49.03 81 ALA A CA 1
ATOM 639 C C . ALA A 1 81 ? 25.453 1.225 -30.623 1.00 49.03 81 ALA A C 1
ATOM 641 O O . ALA A 1 81 ? 25.003 1.752 -31.637 1.00 49.03 81 ALA A O 1
ATOM 642 N N . TYR A 1 82 ? 26.712 0.802 -30.49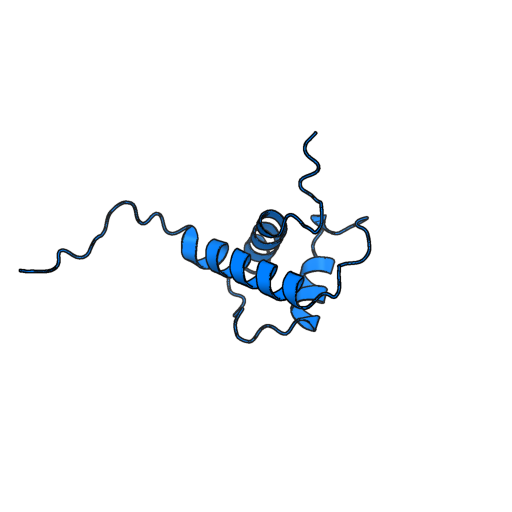3 1.00 50.19 82 TYR A N 1
ATOM 643 C CA . TYR A 1 82 ? 27.642 0.584 -31.595 1.00 50.19 82 TYR A CA 1
ATOM 644 C C . TYR A 1 82 ? 26.903 -0.136 -32.735 1.00 50.19 82 TYR A C 1
ATOM 646 O O . TYR A 1 82 ? 26.539 -1.309 -32.596 1.00 50.19 82 TYR A O 1
ATOM 654 N N . ILE A 1 83 ? 26.665 0.586 -33.834 1.00 50.81 83 ILE A N 1
ATOM 655 C CA . ILE A 1 83 ? 26.354 0.021 -35.154 1.00 50.81 83 ILE A CA 1
ATOM 656 C C . ILE A 1 83 ? 27.676 -0.189 -35.888 1.00 50.81 83 ILE A C 1
ATOM 658 O O . ILE A 1 83 ? 28.500 0.754 -35.883 1.00 50.81 83 ILE A O 1
#